Protein AF-A0A1I7T7P2-F1 (afdb_monomer_lite)

Sequence (137 aa):
MKRSGQKFKTADLFLLNSNSEFCVKTEEMDRFISNPDLNFFSVKTKYCQPQLTDKMCKVPKEGCTGIFGNVEIGPDTDLKAFKSVERIYGRLIINNTEIQDFEFFENLKYVAYLNGGGPVVIENNPNLLNITFPKLE

InterPro domains:
  IPR000494 Receptor L-domain [PF01030] (63-137)
  IPR036941 Receptor L-domain superfamily [G3DSA:3.80.20.20] (43-137)
  IPR053079 SPS2 domain-containing protein [PTHR21662] (12-137)

Structure (mmCIF, N/CA/C/O backbone):
data_AF-A0A1I7T7P2-F1
#
_entry.id   AF-A0A1I7T7P2-F1
#
loop_
_atom_site.group_PDB
_atom_site.id
_atom_site.type_symbol
_atom_site.label_atom_id
_atom_site.label_alt_id
_atom_site.label_comp_id
_atom_site.label_asym_id
_atom_site.label_entity_id
_atom_site.label_seq_id
_atom_site.pdbx_PDB_ins_code
_atom_site.Cartn_x
_atom_site.Cartn_y
_atom_site.Cartn_z
_atom_site.occupancy
_atom_site.B_iso_or_equiv
_atom_site.auth_seq_id
_atom_site.auth_comp_id
_atom_site.auth_asym_id
_atom_site.auth_atom_id
_atom_site.pdbx_PDB_model_num
ATOM 1 N N . MET A 1 1 ? 46.674 -0.501 8.101 1.00 37.88 1 MET A N 1
ATOM 2 C CA . MET A 1 1 ? 46.645 -0.669 6.630 1.00 37.88 1 MET A CA 1
ATOM 3 C C . MET A 1 1 ? 45.183 -0.807 6.202 1.00 37.88 1 MET A C 1
ATOM 5 O O . MET A 1 1 ? 44.460 -1.551 6.842 1.00 37.88 1 MET A O 1
ATOM 9 N N . LYS A 1 2 ? 44.758 0.015 5.232 1.00 41.84 2 LYS A N 1
ATOM 10 C CA . LYS A 1 2 ? 43.399 0.309 4.713 1.00 41.84 2 LYS A CA 1
ATOM 11 C C . LYS A 1 2 ? 42.279 -0.742 4.884 1.00 41.84 2 LYS A C 1
ATOM 13 O O . LYS A 1 2 ? 42.433 -1.859 4.408 1.00 41.84 2 LYS A O 1
ATOM 18 N N . ARG A 1 3 ? 41.089 -0.267 5.284 1.00 41.28 3 ARG A N 1
ATOM 19 C CA . ARG A 1 3 ? 39.897 -0.093 4.409 1.00 41.28 3 ARG A CA 1
ATOM 20 C C . ARG A 1 3 ? 39.147 1.168 4.879 1.00 41.28 3 ARG A C 1
ATOM 22 O O . ARG A 1 3 ? 38.432 1.132 5.863 1.00 41.28 3 ARG A O 1
ATOM 29 N N . SER A 1 4 ? 39.564 2.363 4.452 1.00 45.38 4 SER A N 1
ATOM 30 C CA . SER A 1 4 ? 38.906 3.123 3.373 1.00 45.38 4 SER A CA 1
ATOM 31 C C . SER A 1 4 ? 37.383 3.028 3.453 1.00 45.38 4 SER A C 1
ATOM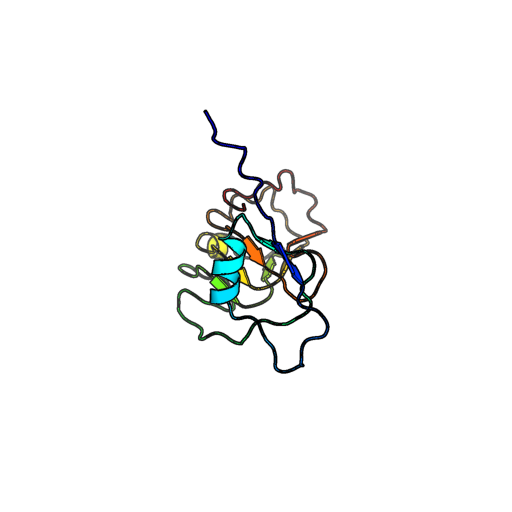 33 O O . SER A 1 4 ? 36.820 2.036 2.998 1.00 45.38 4 SER A O 1
ATOM 35 N N . GLY A 1 5 ? 36.750 4.067 4.006 1.00 47.41 5 GLY A N 1
ATOM 36 C CA . GLY A 1 5 ? 35.302 4.230 4.025 1.00 47.41 5 GLY A CA 1
ATOM 37 C C . GLY A 1 5 ? 34.718 4.039 2.631 1.00 47.41 5 GLY A C 1
ATOM 38 O O . GLY A 1 5 ? 35.083 4.734 1.680 1.00 47.41 5 GLY A O 1
ATOM 39 N N . GLN A 1 6 ? 33.838 3.055 2.511 1.00 44.81 6 GLN A N 1
ATOM 40 C CA . GLN A 1 6 ? 33.018 2.873 1.332 1.00 44.81 6 GLN A CA 1
ATOM 41 C C . GLN A 1 6 ? 31.976 3.993 1.366 1.00 44.81 6 GLN A C 1
ATOM 43 O O . GLN A 1 6 ? 31.012 3.935 2.120 1.00 44.81 6 GLN A O 1
ATOM 48 N N . LYS A 1 7 ? 32.219 5.071 0.613 1.00 51.50 7 LYS A N 1
ATOM 49 C CA . LYS A 1 7 ? 31.154 6.014 0.263 1.00 51.50 7 LYS A CA 1
ATOM 50 C C . LYS A 1 7 ? 30.108 5.204 -0.499 1.00 51.50 7 LYS A C 1
ATOM 52 O O . LYS A 1 7 ? 30.402 4.761 -1.610 1.00 51.50 7 LYS A O 1
ATOM 57 N N . PHE A 1 8 ? 28.943 4.979 0.103 1.00 56.94 8 PHE A N 1
ATOM 58 C CA . PHE A 1 8 ? 27.775 4.490 -0.620 1.00 56.94 8 PHE A CA 1
ATOM 59 C C . PHE A 1 8 ? 27.550 5.442 -1.796 1.00 56.94 8 PHE A C 1
ATOM 61 O O . PHE A 1 8 ? 27.459 6.659 -1.614 1.00 56.94 8 PHE A O 1
ATOM 68 N N . LYS A 1 9 ? 27.611 4.911 -3.018 1.00 62.59 9 LYS A N 1
ATOM 69 C CA . LYS A 1 9 ? 27.252 5.675 -4.208 1.00 62.59 9 LYS A CA 1
ATOM 70 C C . LYS A 1 9 ? 25.744 5.562 -4.330 1.00 62.59 9 LYS A C 1
ATOM 72 O O . LYS A 1 9 ? 25.264 4.677 -5.025 1.00 62.59 9 LYS A O 1
ATOM 77 N N . THR A 1 10 ? 25.025 6.431 -3.634 1.00 75.00 10 THR A N 1
ATOM 78 C CA . THR A 1 10 ? 23.602 6.622 -3.887 1.00 75.00 10 THR A CA 1
ATOM 79 C C . THR A 1 10 ? 23.430 7.069 -5.336 1.00 75.00 10 THR A C 1
ATOM 81 O O . THR A 1 10 ? 24.135 7.969 -5.805 1.00 75.00 10 THR A O 1
ATOM 84 N N . ALA A 1 11 ? 22.556 6.391 -6.067 1.00 80.25 11 ALA A N 1
ATOM 85 C CA . ALA A 1 11 ? 22.186 6.735 -7.426 1.00 80.25 11 ALA A CA 1
ATOM 86 C C . ALA A 1 11 ? 20.727 7.190 -7.438 1.00 80.25 11 ALA A C 1
ATOM 88 O O . ALA A 1 11 ? 19.833 6.503 -6.948 1.00 80.25 11 ALA A O 1
ATOM 89 N N . ASP A 1 12 ? 20.495 8.363 -8.011 1.00 83.00 12 ASP A N 1
ATOM 90 C CA . ASP A 1 12 ? 19.157 8.920 -8.137 1.00 83.00 12 ASP A CA 1
ATOM 91 C C . ASP A 1 12 ? 18.531 8.430 -9.449 1.00 83.00 12 ASP A C 1
ATOM 93 O O . ASP A 1 12 ? 19.123 8.574 -10.526 1.00 83.00 12 ASP A O 1
ATOM 97 N N . LEU A 1 13 ? 17.328 7.855 -9.375 1.00 80.00 13 LEU A N 1
ATOM 98 C CA . LEU A 1 13 ? 16.567 7.488 -10.566 1.00 80.00 13 LEU A CA 1
ATOM 99 C C . LEU A 1 13 ? 15.646 8.639 -10.985 1.00 80.00 13 LEU A C 1
ATOM 101 O O . LEU A 1 13 ? 14.752 9.052 -10.243 1.00 80.00 13 LEU A O 1
ATOM 105 N N . PHE A 1 1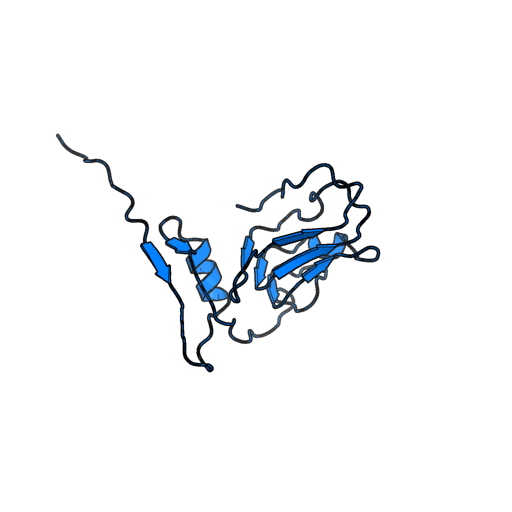4 ? 15.823 9.094 -12.225 1.00 80.88 14 PHE A N 1
ATOM 106 C CA . PHE A 1 14 ? 14.952 10.070 -12.871 1.00 80.88 14 PHE A CA 1
ATOM 107 C C . PHE A 1 14 ? 14.242 9.425 -14.061 1.00 80.88 14 PHE A C 1
ATOM 109 O O . PHE A 1 14 ? 14.884 8.973 -15.008 1.00 80.88 14 PHE A O 1
ATOM 116 N N . LEU A 1 15 ? 12.909 9.413 -14.029 1.00 79.56 15 LEU A N 1
ATOM 117 C CA . LEU A 1 15 ? 12.067 8.954 -15.136 1.00 79.56 15 LEU A CA 1
ATOM 118 C C . LEU A 1 15 ? 11.107 10.082 -15.506 1.00 79.56 15 LEU A C 1
ATOM 120 O O . LEU A 1 15 ? 10.010 10.205 -14.957 1.00 79.56 15 LEU A O 1
ATOM 124 N N . LEU A 1 16 ? 11.565 10.939 -16.415 1.00 80.75 16 LEU A N 1
ATOM 125 C CA . LEU A 1 16 ? 10.873 12.145 -16.859 1.00 80.75 16 LEU A CA 1
ATOM 126 C C . LEU A 1 16 ? 10.704 12.107 -18.378 1.00 80.75 16 LEU A C 1
ATOM 128 O O . LEU A 1 16 ? 11.580 11.608 -19.081 1.00 80.75 16 LEU A O 1
ATOM 132 N N . ASN A 1 17 ? 9.602 12.670 -18.884 1.00 69.38 17 ASN A N 1
ATOM 133 C CA . ASN A 1 17 ? 9.332 12.816 -20.323 1.00 69.38 17 ASN A CA 1
ATOM 134 C C . ASN A 1 17 ? 9.476 11.506 -21.119 1.00 69.38 17 ASN A C 1
ATOM 136 O O . ASN A 1 17 ? 9.975 11.493 -22.244 1.00 69.38 17 ASN A O 1
ATOM 140 N N . SER A 1 18 ? 9.061 10.392 -20.519 1.00 74.69 18 SER A N 1
ATOM 141 C CA . SER A 1 18 ? 9.073 9.090 -21.177 1.00 74.69 18 SER A CA 1
ATOM 142 C C . SER A 1 18 ? 7.989 9.004 -22.257 1.00 74.69 18 SER A C 1
ATOM 144 O O . SER A 1 18 ? 6.982 9.713 -22.211 1.00 74.69 18 SER A O 1
ATOM 146 N N . ASN A 1 19 ? 8.195 8.114 -23.230 1.00 85.69 19 ASN A N 1
ATOM 147 C CA . ASN A 1 19 ? 7.195 7.795 -24.248 1.00 85.69 19 ASN A CA 1
ATOM 148 C C . ASN A 1 19 ? 5.859 7.386 -23.585 1.00 85.69 19 ASN A C 1
ATOM 150 O O . ASN A 1 19 ? 5.863 6.758 -22.528 1.00 85.69 19 ASN A O 1
ATOM 154 N N . SER A 1 20 ? 4.722 7.711 -24.204 1.00 84.25 20 SER A N 1
ATOM 155 C CA . SER A 1 20 ? 3.389 7.371 -23.687 1.00 84.25 20 SER A CA 1
ATOM 156 C C . SER A 1 20 ? 3.145 5.864 -23.525 1.00 84.25 20 SER A C 1
ATOM 158 O O . SER A 1 20 ? 2.285 5.478 -22.733 1.00 84.25 20 SER A O 1
ATOM 160 N N . GLU A 1 21 ? 3.881 5.014 -24.240 1.00 87.81 21 GLU A N 1
ATOM 161 C CA . GLU A 1 21 ? 3.871 3.553 -24.113 1.00 87.81 21 GLU A CA 1
ATOM 162 C C . GLU A 1 21 ? 4.797 3.043 -23.006 1.00 87.81 21 GLU A C 1
ATOM 164 O O . GLU A 1 21 ? 4.558 1.960 -22.473 1.00 87.81 21 GLU A O 1
ATOM 169 N N . PHE A 1 22 ? 5.817 3.819 -22.622 1.00 90.00 22 PHE A N 1
ATOM 170 C CA . PHE A 1 22 ? 6.720 3.432 -21.546 1.00 90.00 22 PHE A CA 1
ATOM 171 C C . PHE A 1 22 ? 5.951 3.317 -20.230 1.00 90.00 22 PHE A C 1
ATOM 173 O O . PHE A 1 22 ? 5.102 4.143 -19.883 1.00 90.00 22 PHE A O 1
ATOM 180 N N . CYS A 1 23 ? 6.264 2.263 -19.492 1.00 92.81 23 CYS A N 1
ATOM 181 C CA . CYS A 1 23 ? 5.693 1.989 -18.196 1.00 92.81 23 CYS A CA 1
ATOM 182 C C . CYS A 1 23 ? 6.689 1.187 -17.360 1.00 92.81 23 CYS A C 1
ATOM 184 O O . CYS A 1 23 ? 7.536 0.482 -17.905 1.00 92.81 23 CYS A O 1
ATOM 186 N N . VAL A 1 24 ? 6.586 1.308 -16.040 1.00 92.88 24 VAL A N 1
ATOM 187 C CA . VAL A 1 24 ? 7.408 0.550 -15.088 1.00 92.88 24 VAL A CA 1
ATOM 188 C C . VAL A 1 24 ? 6.621 -0.673 -14.634 1.00 92.88 24 VAL A C 1
ATOM 190 O O . VAL A 1 24 ? 5.436 -0.566 -14.317 1.00 92.88 24 VAL A O 1
ATOM 193 N N . LYS A 1 25 ? 7.237 -1.851 -14.599 1.00 95.69 25 LYS A N 1
ATOM 194 C CA . LYS A 1 25 ? 6.585 -3.046 -14.053 1.00 95.69 25 LYS A CA 1
ATOM 195 C C . LYS A 1 25 ? 6.613 -3.027 -12.528 1.00 95.69 25 LYS A C 1
ATOM 197 O O . LYS A 1 25 ? 7.527 -2.477 -11.916 1.00 95.69 25 LYS A O 1
ATOM 202 N N . THR A 1 26 ? 5.635 -3.669 -11.901 1.00 95.38 26 THR A N 1
ATOM 203 C CA . THR A 1 26 ? 5.585 -3.790 -10.438 1.00 95.38 26 THR A CA 1
ATOM 204 C C . THR A 1 26 ? 6.824 -4.505 -9.897 1.00 95.38 26 THR A C 1
ATOM 206 O O . THR A 1 26 ? 7.408 -4.059 -8.922 1.00 95.38 26 THR A O 1
ATOM 209 N N . GLU A 1 27 ? 7.327 -5.523 -10.597 1.00 95.12 27 GLU A N 1
ATOM 210 C CA . GLU A 1 27 ? 8.532 -6.260 -10.199 1.00 95.12 27 GLU A CA 1
ATOM 211 C C . GLU A 1 27 ? 9.815 -5.423 -10.311 1.00 95.12 27 GLU A C 1
ATOM 213 O O . GLU A 1 27 ? 10.778 -5.657 -9.582 1.00 95.12 27 GLU A O 1
ATOM 218 N N . GLU A 1 28 ? 9.861 -4.466 -11.240 1.00 93.56 28 GLU A N 1
ATOM 219 C CA . GLU A 1 28 ? 10.979 -3.523 -11.345 1.00 93.56 28 GLU A CA 1
ATOM 220 C C . GLU A 1 28 ? 10.951 -2.557 -10.162 1.00 93.56 28 GLU A C 1
ATOM 222 O O . GLU A 1 28 ? 11.980 -2.348 -9.524 1.00 93.56 28 GLU A O 1
ATOM 227 N N . MET A 1 29 ? 9.764 -2.054 -9.813 1.00 91.94 29 MET A N 1
ATOM 228 C CA . MET A 1 29 ? 9.573 -1.212 -8.635 1.00 91.94 29 MET A CA 1
ATOM 229 C C . MET A 1 29 ? 9.986 -1.917 -7.340 1.00 91.94 29 MET A C 1
ATOM 231 O O . MET A 1 29 ? 10.688 -1.325 -6.527 1.00 91.94 29 MET A O 1
ATOM 235 N N . ASP A 1 30 ? 9.636 -3.192 -7.174 1.00 92.44 30 ASP A N 1
ATOM 236 C CA . ASP A 1 30 ? 10.040 -3.976 -6.003 1.00 92.44 30 ASP A CA 1
ATOM 237 C C . ASP A 1 30 ? 11.567 -4.021 -5.856 1.00 92.44 30 ASP A C 1
ATOM 239 O O . ASP A 1 30 ? 12.100 -3.839 -4.761 1.00 92.44 30 ASP A O 1
ATOM 243 N N . ARG A 1 31 ? 12.290 -4.220 -6.966 1.00 91.56 31 ARG A N 1
ATOM 244 C CA . ARG A 1 31 ? 13.764 -4.230 -6.982 1.00 91.56 31 ARG A CA 1
ATOM 245 C C . ARG A 1 31 ? 14.350 -2.864 -6.678 1.00 91.56 31 ARG A C 1
ATOM 247 O O . ARG A 1 31 ? 15.406 -2.784 -6.060 1.00 91.56 31 ARG A O 1
ATOM 254 N N . PHE A 1 32 ? 13.696 -1.816 -7.155 1.00 88.31 32 PHE A N 1
ATOM 255 C CA . PHE A 1 32 ? 14.126 -0.451 -6.934 1.00 88.31 32 PHE A CA 1
ATOM 256 C C . PHE A 1 32 ? 13.987 -0.039 -5.469 1.00 88.31 32 PHE A C 1
ATOM 258 O O . PHE A 1 32 ? 14.957 0.443 -4.898 1.00 88.31 32 PHE A O 1
ATOM 265 N N . ILE A 1 33 ? 12.830 -0.295 -4.855 1.00 87.31 33 ILE A N 1
ATOM 266 C CA . ILE A 1 33 ? 12.566 0.009 -3.440 1.00 87.31 33 ILE A CA 1
ATOM 267 C C . ILE A 1 33 ? 13.453 -0.833 -2.524 1.00 87.31 33 ILE A C 1
ATOM 269 O O . ILE A 1 33 ? 13.976 -0.333 -1.537 1.00 87.31 33 ILE A O 1
ATOM 273 N N . SER A 1 34 ? 13.687 -2.098 -2.879 1.00 88.56 34 SER A N 1
ATOM 274 C CA . SER A 1 34 ? 14.547 -2.990 -2.090 1.00 88.56 34 SER A CA 1
ATOM 275 C C . SER A 1 34 ? 16.044 -2.662 -2.206 1.00 88.56 34 SER A C 1
ATOM 277 O O . SER A 1 34 ? 16.862 -3.349 -1.594 1.00 88.56 34 SER A O 1
ATOM 279 N N . ASN A 1 35 ? 16.433 -1.677 -3.026 1.00 87.94 35 ASN A N 1
ATOM 280 C CA . ASN A 1 35 ? 17.826 -1.290 -3.199 1.00 87.94 35 ASN A CA 1
ATOM 281 C C . ASN A 1 35 ? 18.141 -0.030 -2.371 1.00 87.94 35 ASN A C 1
ATOM 283 O O . ASN A 1 35 ? 17.776 1.068 -2.789 1.00 87.94 35 ASN A O 1
ATOM 287 N N . PRO A 1 36 ? 18.885 -0.154 -1.257 1.00 83.88 36 PRO A N 1
ATOM 288 C CA . PRO A 1 36 ? 19.196 0.980 -0.384 1.00 83.88 36 PRO A CA 1
ATOM 289 C C . PRO A 1 36 ? 20.122 2.018 -1.037 1.00 83.88 36 PRO A C 1
ATOM 291 O O . PRO A 1 36 ? 20.250 3.130 -0.533 1.00 83.88 36 PRO A O 1
ATOM 294 N N . ASP A 1 37 ? 20.773 1.671 -2.151 1.00 87.00 37 ASP A N 1
ATOM 295 C CA . ASP A 1 37 ? 21.625 2.588 -2.907 1.00 87.00 37 ASP A CA 1
ATOM 296 C C . ASP A 1 37 ? 20.836 3.407 -3.946 1.00 87.00 37 ASP A C 1
ATOM 298 O O . ASP A 1 37 ? 21.430 4.238 -4.636 1.00 87.00 37 ASP A O 1
ATOM 302 N N . LEU A 1 38 ? 19.523 3.189 -4.102 1.00 83.50 38 LEU A N 1
ATOM 303 C CA . LEU A 1 38 ? 18.685 3.926 -5.050 1.00 83.50 38 LEU A CA 1
ATOM 304 C C . LEU A 1 38 ? 17.749 4.907 -4.347 1.00 83.50 38 LEU A C 1
ATOM 306 O O . LEU A 1 38 ? 16.910 4.520 -3.542 1.00 83.50 38 LEU A O 1
ATOM 310 N N . ASN A 1 39 ? 17.819 6.176 -4.751 1.00 77.19 39 ASN A N 1
ATOM 311 C CA . ASN A 1 39 ? 16.856 7.192 -4.337 1.00 77.19 39 ASN A CA 1
ATOM 312 C C . ASN A 1 39 ? 15.834 7.460 -5.447 1.00 77.19 39 ASN A C 1
ATOM 314 O O . ASN A 1 39 ? 16.186 7.743 -6.598 1.00 77.19 39 ASN A O 1
ATOM 318 N N . PHE A 1 40 ? 14.553 7.452 -5.082 1.00 71.94 40 PHE A N 1
ATOM 319 C CA . PHE A 1 40 ? 13.449 7.817 -5.971 1.00 71.94 40 PHE A CA 1
ATOM 320 C C . PHE A 1 40 ? 13.098 9.295 -5.815 1.00 71.94 40 PHE A C 1
ATOM 322 O O . PHE A 1 40 ? 12.319 9.665 -4.942 1.00 71.94 40 PHE A O 1
ATOM 329 N N . PHE A 1 41 ? 13.672 10.153 -6.662 1.00 64.06 41 PHE A N 1
ATOM 330 C CA . PHE A 1 41 ? 13.485 11.602 -6.533 1.00 64.06 41 PHE A CA 1
ATOM 331 C C . PHE A 1 41 ? 12.358 12.152 -7.415 1.00 64.06 41 PHE A C 1
ATOM 333 O O . PHE A 1 41 ? 11.556 12.975 -6.975 1.00 64.06 41 PHE A O 1
ATOM 340 N N . SER A 1 42 ? 12.280 11.725 -8.680 1.00 67.81 42 SER A N 1
ATOM 341 C CA . SER A 1 42 ? 11.252 12.229 -9.593 1.00 67.81 42 SER A CA 1
ATOM 342 C C . SER A 1 42 ? 10.934 11.236 -10.703 1.00 67.81 42 SER A C 1
ATOM 344 O O . SER A 1 42 ? 11.679 11.074 -11.675 1.00 67.81 42 SER A O 1
ATOM 346 N N . VAL A 1 43 ? 9.791 10.574 -10.551 1.00 74.69 43 VAL A N 1
ATOM 347 C CA . VAL A 1 43 ? 9.225 9.679 -11.554 1.00 74.69 43 VAL A CA 1
ATOM 348 C C . VAL A 1 43 ? 7.850 10.212 -11.935 1.00 74.69 43 VAL A C 1
ATOM 350 O O . VAL A 1 43 ? 6.982 10.374 -11.077 1.00 74.69 43 VAL A O 1
ATOM 353 N N . LYS A 1 44 ? 7.672 10.521 -13.224 1.00 83.38 44 LYS A N 1
ATOM 354 C CA . LYS A 1 44 ? 6.387 10.905 -13.817 1.00 83.38 44 LYS A CA 1
ATOM 355 C C . LYS A 1 44 ? 6.093 9.995 -15.005 1.00 83.38 44 LYS A C 1
ATOM 357 O O . LYS A 1 44 ? 6.359 10.331 -16.156 1.00 83.38 44 LYS A O 1
ATOM 362 N N . THR A 1 45 ? 5.578 8.817 -14.692 1.00 88.00 45 THR A N 1
ATOM 363 C CA . THR A 1 45 ? 5.208 7.763 -15.636 1.00 88.00 45 THR A CA 1
ATOM 364 C C . THR A 1 45 ? 4.032 6.945 -15.081 1.00 88.00 45 THR A C 1
ATOM 366 O O . THR A 1 45 ? 3.379 7.336 -14.113 1.00 88.00 45 THR A O 1
ATOM 369 N N . LYS A 1 46 ? 3.731 5.808 -15.705 1.00 90.12 46 LYS A N 1
ATOM 370 C CA . LYS A 1 46 ? 2.686 4.865 -15.300 1.00 90.12 46 LYS A CA 1
ATOM 371 C C . LYS A 1 46 ? 3.270 3.485 -15.025 1.00 90.12 46 LYS A C 1
ATOM 373 O O . LYS A 1 46 ? 4.341 3.139 -15.526 1.00 90.12 46 LYS A O 1
ATOM 378 N N . TYR A 1 47 ? 2.530 2.674 -14.281 1.00 93.75 47 TYR A N 1
ATOM 379 C CA . TYR A 1 47 ? 2.821 1.250 -14.221 1.00 93.75 47 TYR A CA 1
ATOM 380 C C . TYR A 1 47 ? 2.333 0.529 -15.475 1.00 93.75 47 TYR A C 1
ATOM 382 O O . TYR A 1 47 ? 1.335 0.919 -16.089 1.00 93.75 47 TYR A O 1
ATOM 390 N N . CYS A 1 48 ? 3.029 -0.540 -15.848 1.00 95.31 48 CYS A N 1
ATOM 391 C CA . CYS A 1 48 ? 2.514 -1.493 -16.817 1.00 95.31 48 CYS A CA 1
ATOM 392 C C . CYS A 1 48 ? 1.348 -2.256 -16.190 1.00 95.31 48 CYS A C 1
ATOM 394 O O . CYS A 1 48 ? 1.378 -2.536 -14.995 1.00 95.31 48 CYS A O 1
ATOM 396 N N . GLN A 1 49 ? 0.339 -2.617 -16.985 1.00 95.06 49 GLN A N 1
ATOM 397 C CA . 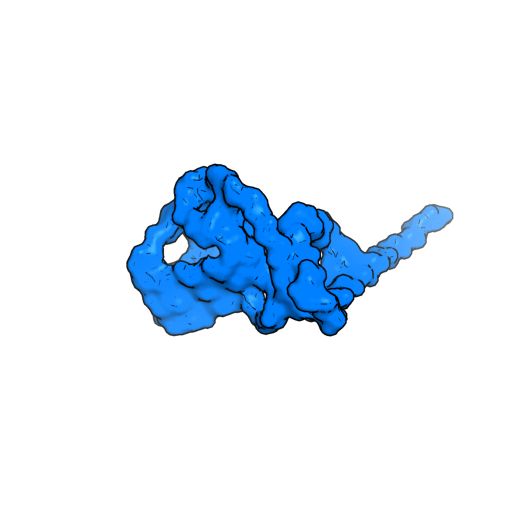GLN A 1 49 ? -0.772 -3.435 -16.504 1.00 95.06 49 GLN A CA 1
ATOM 398 C C . GLN A 1 49 ? -0.244 -4.828 -16.105 1.00 95.06 49 GLN A C 1
ATOM 400 O O . GLN A 1 49 ? 0.234 -5.551 -16.985 1.00 95.06 49 GLN A O 1
ATOM 405 N N . PRO A 1 50 ? -0.317 -5.228 -14.823 1.00 94.75 50 PRO A N 1
ATOM 406 C CA . PRO A 1 50 ? 0.129 -6.545 -14.404 1.00 94.75 50 PRO A CA 1
ATOM 407 C C . PRO A 1 50 ? -0.953 -7.587 -14.694 1.00 94.75 50 PRO A C 1
ATOM 409 O O . PRO A 1 50 ? -2.127 -7.267 -14.922 1.00 94.75 50 PRO A O 1
ATOM 412 N N . GLN A 1 51 ? -0.565 -8.857 -14.616 1.00 93.94 51 GLN A N 1
ATOM 413 C CA . GLN A 1 51 ? -1.532 -9.941 -14.493 1.00 93.94 51 GLN A CA 1
ATOM 414 C C . GLN A 1 51 ? -2.087 -9.942 -13.067 1.00 93.94 51 GLN A C 1
ATOM 416 O O . GLN A 1 51 ? -1.334 -10.017 -12.096 1.00 93.94 51 GLN A O 1
ATOM 421 N N . LEU A 1 52 ? -3.409 -9.834 -12.939 1.00 94.81 52 LEU A N 1
ATOM 422 C CA . LEU A 1 52 ? -4.063 -9.911 -11.637 1.00 94.81 52 LEU A CA 1
ATOM 423 C C . LEU A 1 52 ? -4.098 -11.361 -11.159 1.00 94.81 52 LEU A C 1
ATOM 425 O O . LEU A 1 52 ? -4.333 -12.283 -11.938 1.00 94.81 52 LEU A O 1
ATOM 429 N N . THR A 1 53 ? -3.877 -11.543 -9.865 1.00 93.81 53 THR A N 1
ATOM 430 C CA . THR A 1 53 ? -3.887 -12.842 -9.183 1.00 93.81 53 THR A CA 1
ATOM 431 C C . THR A 1 53 ? -4.562 -12.679 -7.825 1.00 93.81 53 THR A C 1
ATOM 433 O O . THR A 1 53 ? -4.898 -11.566 -7.426 1.00 93.81 53 THR A O 1
ATOM 436 N N . ASP A 1 54 ? -4.705 -13.754 -7.053 1.00 92.75 54 ASP A N 1
ATOM 437 C CA . ASP A 1 54 ? -5.193 -13.624 -5.673 1.00 92.75 54 ASP A CA 1
ATOM 438 C C . ASP A 1 54 ? -4.271 -12.800 -4.771 1.00 92.75 54 ASP A C 1
ATOM 440 O O . ASP A 1 54 ? -4.732 -12.246 -3.777 1.00 92.75 54 ASP A O 1
ATOM 444 N N . LYS A 1 55 ? -2.992 -12.670 -5.144 1.00 96.25 55 LYS A N 1
ATOM 445 C CA . LYS A 1 55 ? -2.013 -11.842 -4.432 1.00 96.25 55 LYS A CA 1
ATOM 446 C C . LYS A 1 55 ? -1.872 -10.434 -5.013 1.00 96.25 55 LYS A C 1
ATOM 448 O O . LYS A 1 55 ? -1.410 -9.563 -4.289 1.00 96.25 55 LYS A O 1
ATOM 453 N N . MET A 1 56 ? -2.246 -10.215 -6.277 1.00 97.31 56 MET A N 1
ATOM 454 C CA . MET A 1 56 ? -2.164 -8.929 -6.983 1.00 97.31 56 MET A CA 1
ATOM 455 C C . MET A 1 56 ? -3.565 -8.487 -7.417 1.00 97.31 56 MET A C 1
ATOM 457 O O . MET A 1 56 ? -4.081 -8.965 -8.429 1.00 97.31 56 MET A O 1
ATOM 461 N N . CYS A 1 57 ? -4.176 -7.576 -6.665 1.00 97.25 57 CYS A N 1
ATOM 462 C CA . CYS A 1 57 ? -5.592 -7.226 -6.795 1.00 97.25 57 CYS A CA 1
ATOM 463 C C . CYS A 1 57 ? -5.785 -5.757 -7.173 1.00 97.25 57 CYS A C 1
ATOM 465 O O . CYS A 1 57 ? -4.900 -4.932 -6.992 1.00 97.25 57 CYS A O 1
ATOM 467 N N . LYS A 1 58 ? -6.978 -5.407 -7.662 1.00 96.12 58 LYS A N 1
ATOM 468 C CA . LYS A 1 58 ? -7.390 -3.997 -7.804 1.00 96.12 58 LYS A CA 1
ATOM 469 C C . LYS A 1 58 ? -8.052 -3.434 -6.549 1.00 96.12 58 LYS A C 1
ATOM 471 O O . LYS A 1 58 ? -8.056 -2.228 -6.355 1.00 96.12 58 LYS A O 1
ATOM 476 N N . VAL A 1 59 ? -8.638 -4.309 -5.736 1.00 94.25 59 VAL A N 1
ATOM 477 C CA . VAL A 1 59 ? -9.389 -3.963 -4.528 1.00 94.25 59 VAL A CA 1
ATOM 478 C C . VAL A 1 59 ? -8.828 -4.800 -3.375 1.00 94.25 59 VAL A C 1
ATOM 480 O O . VAL A 1 59 ? -8.553 -5.987 -3.599 1.00 94.25 59 VAL A O 1
ATOM 483 N N . PRO A 1 60 ? -8.631 -4.216 -2.180 1.00 93.75 60 PRO A N 1
ATOM 484 C CA . PRO A 1 60 ? -8.218 -4.956 -0.993 1.00 93.75 60 PRO A CA 1
ATOM 485 C C . PRO A 1 60 ? -9.196 -6.094 -0.686 1.00 93.75 60 PRO A C 1
ATOM 487 O O . PRO A 1 60 ? -10.413 -5.917 -0.723 1.00 93.75 60 PRO A O 1
ATOM 490 N N . LYS A 1 61 ? -8.653 -7.269 -0.385 1.00 93.81 61 LYS A N 1
ATOM 491 C CA . LYS A 1 61 ? -9.384 -8.447 0.087 1.00 93.81 61 LYS A CA 1
ATOM 492 C C . LYS A 1 61 ? -8.428 -9.320 0.889 1.00 93.81 61 LYS A C 1
ATOM 494 O O . LYS A 1 61 ? -7.211 -9.218 0.717 1.00 93.81 61 LYS A O 1
ATOM 499 N N . GLU A 1 62 ? -8.968 -10.212 1.708 1.00 90.62 62 GLU A N 1
ATOM 500 C CA . GLU A 1 62 ? -8.157 -11.179 2.447 1.00 90.62 62 GLU A CA 1
ATOM 501 C C . GLU A 1 62 ? -7.235 -11.977 1.504 1.00 90.62 62 GLU A C 1
ATOM 503 O O . GLU A 1 62 ? -7.646 -12.435 0.435 1.00 90.62 62 GLU A O 1
ATOM 508 N N . GLY A 1 63 ? -5.959 -12.095 1.881 1.00 91.75 63 GLY A N 1
ATOM 509 C CA . GLY A 1 63 ? -4.926 -12.784 1.100 1.00 91.75 63 GLY A CA 1
ATOM 510 C C . GLY A 1 63 ? -4.286 -11.940 -0.009 1.00 91.75 63 GLY A C 1
ATOM 511 O O . GLY A 1 63 ? -3.253 -12.339 -0.553 1.00 91.75 63 GLY A O 1
ATOM 512 N N . CYS A 1 64 ? -4.834 -10.759 -0.308 1.00 96.56 64 CYS A N 1
ATOM 513 C CA . CYS A 1 64 ? -4.221 -9.827 -1.241 1.00 96.56 64 CYS A CA 1
ATOM 514 C C . CYS A 1 64 ? -2.983 -9.179 -0.615 1.00 96.56 64 CYS A C 1
ATOM 516 O O . CYS A 1 64 ? -3.091 -8.570 0.450 1.00 96.56 64 CYS A O 1
ATOM 518 N N . THR A 1 65 ? -1.823 -9.280 -1.271 1.00 97.75 65 THR A N 1
ATOM 519 C CA . THR A 1 65 ? -0.559 -8.713 -0.760 1.00 97.75 65 THR A CA 1
ATOM 520 C C . THR A 1 65 ? -0.041 -7.542 -1.590 1.00 97.75 65 THR A C 1
ATOM 522 O O . THR A 1 65 ? 0.788 -6.773 -1.110 1.00 97.75 65 THR A O 1
ATOM 525 N N . GLY A 1 66 ? -0.524 -7.366 -2.818 1.00 98.00 66 GLY A N 1
ATOM 526 C CA . GLY A 1 66 ? -0.229 -6.231 -3.682 1.00 98.00 66 GLY A CA 1
ATOM 527 C C . GLY A 1 66 ? -1.506 -5.650 -4.273 1.00 98.00 66 GLY A C 1
ATOM 528 O O . GLY A 1 66 ? -2.331 -6.384 -4.817 1.00 98.00 66 GLY A O 1
ATOM 529 N N . ILE A 1 67 ? -1.660 -4.331 -4.193 1.00 98.38 67 ILE A N 1
ATOM 530 C CA . ILE A 1 67 ? -2.753 -3.604 -4.837 1.00 98.38 67 ILE A CA 1
ATOM 531 C C . ILE A 1 67 ? -2.209 -2.850 -6.045 1.00 98.38 67 ILE A C 1
ATOM 533 O O . ILE A 1 67 ? -1.288 -2.044 -5.925 1.00 98.38 67 ILE A O 1
ATOM 537 N N . PHE A 1 68 ? -2.802 -3.095 -7.208 1.00 98.00 68 PHE A N 1
ATOM 538 C CA . PHE A 1 68 ? -2.549 -2.351 -8.430 1.00 98.00 68 PHE A CA 1
ATOM 539 C C . PHE A 1 68 ? -3.618 -1.274 -8.631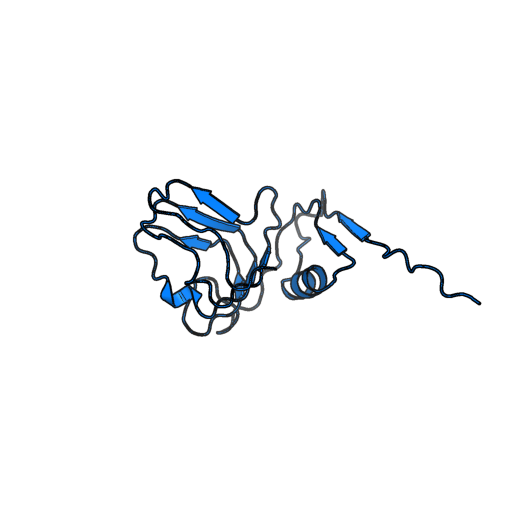 1.00 98.00 68 PHE A C 1
ATOM 541 O O . PHE A 1 68 ? -4.765 -1.582 -8.968 1.00 98.00 68 PHE A O 1
ATOM 548 N N . GLY A 1 69 ? -3.217 -0.014 -8.473 1.00 96.94 69 GLY A N 1
ATOM 549 C CA . GLY A 1 69 ? -4.102 1.143 -8.556 1.00 96.94 69 GLY A CA 1
ATOM 550 C C . GLY A 1 69 ? -4.119 1.968 -7.274 1.00 96.94 69 GLY A C 1
ATOM 551 O O . GLY A 1 69 ? -3.459 1.645 -6.287 1.00 96.94 69 GLY A O 1
ATOM 552 N N . ASN A 1 70 ? -4.867 3.069 -7.321 1.00 96.88 70 ASN A N 1
ATOM 553 C CA . ASN A 1 70 ? -5.057 3.928 -6.160 1.00 96.88 70 ASN A CA 1
ATOM 554 C C . ASN A 1 70 ? -6.010 3.269 -5.160 1.00 96.88 70 ASN A C 1
ATOM 556 O O . ASN A 1 70 ? -6.952 2.579 -5.548 1.00 96.88 70 ASN A O 1
ATOM 560 N N . VAL A 1 71 ? -5.765 3.533 -3.884 1.00 97.81 71 VAL A N 1
ATOM 561 C CA . VAL A 1 71 ? -6.562 3.082 -2.749 1.00 97.81 71 VAL A CA 1
ATOM 562 C C . VAL A 1 71 ? -7.159 4.302 -2.073 1.00 97.81 71 VAL A C 1
ATOM 564 O O . VAL A 1 71 ? -6.438 5.253 -1.774 1.00 97.81 71 VAL A O 1
ATOM 567 N N . GLU A 1 72 ? -8.453 4.242 -1.793 1.00 97.69 72 GLU A N 1
ATOM 568 C CA . GLU A 1 72 ? -9.169 5.243 -1.011 1.00 97.69 72 GLU A CA 1
ATOM 569 C C . GLU A 1 72 ? -9.781 4.567 0.218 1.00 97.69 72 GLU A C 1
ATOM 571 O O . GLU A 1 72 ? -10.445 3.537 0.097 1.00 97.69 72 GLU A O 1
ATOM 576 N N . ILE A 1 73 ? -9.505 5.124 1.395 1.00 98.31 73 ILE A N 1
ATOM 577 C CA . ILE A 1 73 ? -10.064 4.713 2.680 1.00 98.31 73 ILE A CA 1
ATOM 578 C C . ILE A 1 73 ? -10.933 5.861 3.178 1.00 98.31 73 ILE A C 1
ATOM 580 O O . ILE A 1 73 ? -10.428 6.949 3.460 1.00 98.31 73 ILE A O 1
ATOM 584 N N . GLY A 1 74 ? -12.231 5.588 3.261 1.00 98.12 74 GLY A N 1
ATOM 585 C CA . GLY A 1 74 ? -13.274 6.497 3.727 1.00 98.12 74 GLY A CA 1
ATOM 586 C C . GLY A 1 74 ? -14.090 5.932 4.899 1.00 98.12 74 GLY A C 1
ATOM 587 O O . GLY A 1 74 ? -13.728 4.879 5.434 1.00 98.12 74 GLY A O 1
ATOM 588 N N . PRO A 1 75 ? -15.207 6.588 5.273 1.00 97.06 75 PRO A N 1
ATOM 589 C CA . PRO A 1 75 ? -16.012 6.238 6.450 1.00 97.06 75 PRO A CA 1
ATOM 590 C C . PRO A 1 75 ? -16.420 4.760 6.526 1.00 97.06 75 PRO A C 1
ATOM 592 O O . PRO A 1 75 ? -16.347 4.151 7.588 1.00 97.06 75 PRO A O 1
ATOM 595 N N . ASP A 1 76 ? -16.808 4.179 5.388 1.00 95.44 76 ASP A N 1
ATOM 596 C CA . ASP A 1 76 ? -17.406 2.838 5.308 1.00 95.44 76 ASP A CA 1
ATOM 597 C C . ASP A 1 76 ? -16.413 1.751 4.858 1.00 95.44 76 ASP A C 1
ATOM 599 O O . ASP A 1 76 ? -16.801 0.662 4.432 1.00 95.44 76 ASP A O 1
ATOM 603 N N . THR A 1 77 ? -15.112 2.047 4.884 1.00 96.69 77 THR A N 1
ATOM 604 C CA . THR A 1 77 ? -14.096 1.117 4.378 1.00 96.69 77 THR A CA 1
ATOM 605 C C . THR A 1 77 ? -13.843 -0.026 5.360 1.00 96.69 77 THR A C 1
ATOM 607 O O . THR A 1 77 ? -13.535 0.205 6.528 1.00 96.69 77 THR A O 1
ATOM 610 N N . ASP A 1 78 ? -13.893 -1.274 4.881 1.00 96.00 78 ASP A N 1
ATOM 611 C CA . ASP A 1 78 ? -13.498 -2.436 5.684 1.00 96.00 78 ASP A CA 1
ATOM 612 C C . ASP A 1 78 ? -11.974 -2.491 5.857 1.00 96.00 78 ASP A C 1
ATOM 614 O O . ASP A 1 78 ? -11.230 -2.988 5.007 1.00 96.00 78 ASP A O 1
ATOM 618 N N . LEU A 1 79 ? -11.508 -1.992 7.001 1.00 96.56 79 LEU A N 1
ATOM 619 C CA . LEU A 1 79 ? -10.088 -1.933 7.339 1.00 96.56 79 LEU A CA 1
ATO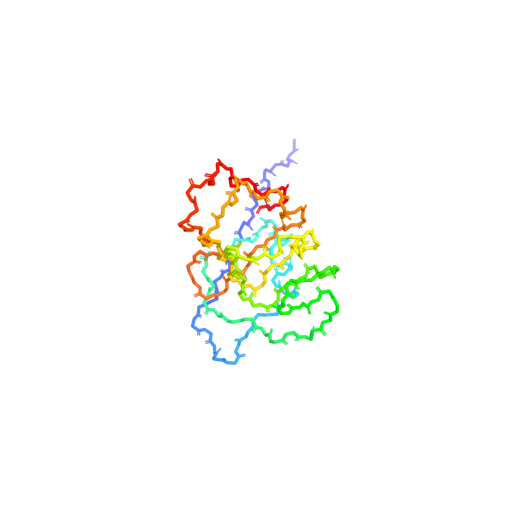M 620 C C . LEU A 1 79 ? -9.444 -3.324 7.462 1.00 96.56 79 LEU A C 1
ATOM 622 O O . LEU A 1 79 ? -8.238 -3.458 7.255 1.00 96.56 79 LEU A O 1
ATOM 626 N N . LYS A 1 80 ? -10.218 -4.388 7.731 1.00 95.81 80 LYS A N 1
ATOM 627 C CA . LYS A 1 80 ? -9.668 -5.752 7.850 1.00 95.81 80 LYS A CA 1
ATOM 628 C C . LYS A 1 80 ? -9.117 -6.266 6.526 1.00 95.81 80 LYS A C 1
ATOM 630 O O . LYS A 1 80 ? -8.159 -7.039 6.525 1.00 95.81 80 LYS A O 1
ATOM 635 N N . ALA A 1 81 ? -9.665 -5.801 5.404 1.00 95.50 81 ALA A N 1
ATOM 636 C CA . ALA A 1 81 ? -9.205 -6.168 4.069 1.00 95.50 81 ALA A CA 1
ATOM 637 C C . ALA A 1 81 ? -7.762 -5.705 3.779 1.00 95.50 81 ALA A C 1
ATOM 639 O O . ALA A 1 81 ? -7.127 -6.217 2.856 1.00 95.50 81 ALA A O 1
ATOM 640 N N . PHE A 1 82 ? -7.224 -4.772 4.574 1.00 97.06 82 PHE A N 1
ATOM 641 C CA . PHE A 1 82 ? -5.864 -4.247 4.434 1.00 97.06 82 PHE A CA 1
ATOM 642 C C . PHE A 1 82 ? -4.815 -5.014 5.233 1.00 97.06 82 PHE A C 1
ATOM 644 O O . PHE A 1 82 ? -3.623 -4.840 4.988 1.00 97.06 82 PHE A O 1
ATOM 651 N N . LYS A 1 83 ? -5.231 -5.912 6.130 1.00 96.31 83 LYS A N 1
ATOM 652 C CA . LYS A 1 83 ? -4.322 -6.652 7.010 1.00 96.31 83 LYS A CA 1
ATOM 653 C C . LYS A 1 83 ? -3.215 -7.387 6.250 1.00 96.31 83 LYS A C 1
ATOM 655 O O . LYS A 1 83 ? -2.070 -7.390 6.693 1.00 96.31 83 LYS A O 1
ATOM 660 N N . SER A 1 84 ? -3.534 -8.023 5.120 1.00 97.19 84 SER A N 1
ATOM 661 C CA . SER A 1 84 ? -2.560 -8.772 4.309 1.00 97.19 84 SER A CA 1
ATOM 662 C C . SER A 1 84 ? -1.819 -7.921 3.279 1.00 97.19 84 SER A C 1
ATOM 664 O O . SER A 1 84 ? -0.891 -8.421 2.646 1.00 97.19 84 SER A O 1
ATOM 666 N N . VAL A 1 85 ? -2.228 -6.667 3.077 1.00 98.19 85 VAL A N 1
ATOM 667 C CA . VAL A 1 85 ? -1.673 -5.810 2.030 1.00 98.19 85 VAL A CA 1
ATOM 668 C C . VAL A 1 85 ? -0.257 -5.416 2.416 1.00 98.19 85 VAL A C 1
ATOM 670 O O . VAL A 1 85 ? -0.030 -4.802 3.453 1.00 98.19 85 VAL A O 1
ATOM 673 N N . GLU A 1 86 ? 0.698 -5.755 1.555 1.00 98.06 86 GLU A N 1
ATOM 674 C CA . GLU A 1 86 ? 2.104 -5.399 1.730 1.00 98.06 86 GLU A CA 1
ATOM 675 C C . GLU A 1 86 ? 2.507 -4.210 0.859 1.00 98.06 86 GLU A C 1
ATOM 677 O O . GLU A 1 86 ? 3.435 -3.481 1.200 1.00 98.06 86 GLU A O 1
ATOM 682 N N . ARG A 1 87 ? 1.858 -4.038 -0.297 1.00 97.44 87 ARG A N 1
ATOM 683 C CA . ARG A 1 87 ? 2.327 -3.148 -1.364 1.00 97.44 87 ARG A CA 1
ATOM 684 C C . ARG A 1 87 ? 1.163 -2.462 -2.052 1.00 97.44 87 ARG A C 1
ATOM 686 O O . ARG A 1 87 ? 0.192 -3.123 -2.417 1.00 97.44 87 ARG A O 1
ATOM 693 N N . ILE A 1 88 ? 1.292 -1.163 -2.297 1.00 98.00 88 ILE A N 1
ATOM 694 C CA . ILE A 1 88 ? 0.342 -0.395 -3.110 1.00 98.00 88 ILE A CA 1
ATOM 695 C C . ILE A 1 88 ? 1.101 0.247 -4.276 1.00 98.00 88 ILE A C 1
ATOM 697 O O . ILE A 1 88 ? 1.931 1.134 -4.080 1.00 98.00 88 ILE A O 1
ATOM 701 N N . TYR A 1 89 ? 0.799 -0.184 -5.501 1.00 96.75 89 TYR A N 1
ATOM 702 C CA . TYR A 1 89 ? 1.318 0.389 -6.747 1.00 96.75 89 TYR A CA 1
ATOM 703 C C . TYR A 1 89 ? 0.361 1.473 -7.248 1.00 96.75 89 TYR A C 1
ATOM 705 O O . TYR A 1 89 ? -0.350 1.319 -8.245 1.00 96.75 89 TYR A O 1
ATOM 713 N N . GLY A 1 90 ? 0.310 2.565 -6.494 1.00 95.88 90 GLY A N 1
ATOM 714 C CA . GLY A 1 90 ? -0.627 3.663 -6.668 1.00 95.88 90 GLY A CA 1
ATOM 715 C C . GLY A 1 90 ? -0.521 4.653 -5.514 1.00 95.88 90 GLY A C 1
ATOM 716 O O . GLY A 1 90 ? 0.441 4.625 -4.747 1.00 95.88 90 GLY A O 1
ATOM 717 N N . ARG A 1 91 ? -1.504 5.545 -5.410 1.00 96.12 91 ARG A N 1
ATOM 718 C CA . ARG A 1 91 ? -1.646 6.474 -4.286 1.00 96.12 91 ARG A CA 1
ATOM 719 C C . ARG A 1 91 ? -2.568 5.881 -3.222 1.00 96.12 91 ARG A C 1
ATOM 721 O O . ARG A 1 91 ? -3.599 5.315 -3.571 1.00 96.12 91 ARG A O 1
ATOM 728 N N . LEU A 1 92 ? -2.220 6.062 -1.953 1.00 97.94 92 LEU A N 1
ATOM 729 C CA . LEU A 1 92 ? -3.086 5.809 -0.805 1.00 97.94 92 LEU A CA 1
ATOM 730 C C . LEU A 1 92 ? -3.707 7.131 -0.341 1.00 97.94 92 LEU A C 1
ATOM 732 O O . LEU A 1 92 ? -2.987 8.086 -0.060 1.00 97.94 92 LEU A O 1
ATOM 736 N N . ILE A 1 93 ? -5.032 7.184 -0.273 1.00 98.19 93 ILE A N 1
ATOM 737 C CA . ILE A 1 93 ? -5.803 8.341 0.184 1.00 98.19 93 ILE A CA 1
ATOM 738 C C . ILE A 1 93 ? -6.619 7.896 1.394 1.00 98.19 93 ILE A C 1
ATOM 740 O O . ILE A 1 93 ? -7.368 6.928 1.302 1.00 98.19 93 ILE A O 1
ATOM 744 N N . ILE A 1 94 ? -6.462 8.584 2.520 1.00 98.44 94 ILE A N 1
ATOM 745 C CA . ILE A 1 94 ? -7.213 8.344 3.754 1.00 98.44 94 ILE A CA 1
ATOM 746 C C . ILE A 1 94 ? -7.969 9.627 4.068 1.00 98.44 94 ILE A C 1
ATOM 748 O O . ILE A 1 94 ? -7.365 10.626 4.471 1.00 98.44 94 ILE A O 1
ATOM 752 N N . ASN A 1 95 ? -9.276 9.609 3.835 1.00 98.50 95 ASN A N 1
ATOM 753 C CA . ASN A 1 95 ? -10.102 10.805 3.858 1.00 98.50 95 ASN A CA 1
ATOM 754 C C . ASN A 1 95 ? -11.403 10.574 4.623 1.00 98.50 95 ASN A C 1
ATOM 756 O O . ASN A 1 95 ? -12.100 9.598 4.365 1.00 98.50 95 ASN A O 1
ATOM 760 N N . ASN A 1 96 ? -11.774 11.515 5.494 1.00 98.44 96 ASN A N 1
ATOM 761 C CA . ASN A 1 96 ? -13.074 11.524 6.168 1.00 98.44 96 ASN A CA 1
ATOM 762 C C . ASN A 1 96 ? -13.349 10.237 6.967 1.00 98.44 96 ASN A C 1
ATOM 764 O O . ASN A 1 96 ? -14.420 9.647 6.867 1.00 98.44 96 ASN A O 1
ATOM 768 N N . THR A 1 97 ? -12.363 9.762 7.723 1.00 98.19 97 THR A N 1
ATOM 769 C CA . THR A 1 97 ? -12.473 8.549 8.542 1.00 98.19 97 THR A CA 1
ATOM 770 C C . THR A 1 97 ? -12.523 8.878 10.034 1.00 98.19 97 THR A C 1
ATOM 772 O O . THR A 1 97 ? -12.023 9.910 10.482 1.00 98.19 97 THR A O 1
ATOM 775 N N . GLU A 1 98 ? -13.073 7.950 10.817 1.00 97.69 98 GLU A N 1
ATOM 776 C CA . GLU A 1 98 ? -13.125 8.029 12.285 1.00 97.69 98 GLU A CA 1
ATOM 777 C C . GLU A 1 98 ? -11.963 7.277 12.968 1.00 97.69 98 GLU A C 1
ATOM 779 O O . GLU A 1 98 ? -11.976 7.084 14.186 1.00 97.69 98 GLU A O 1
ATOM 784 N N . ILE A 1 99 ? -10.968 6.814 12.199 1.00 98.00 99 ILE A N 1
ATOM 785 C CA . ILE A 1 99 ? -9.828 6.046 12.721 1.00 98.00 99 ILE A CA 1
ATOM 786 C C . ILE A 1 99 ? -8.945 6.912 13.626 1.00 98.00 99 ILE A C 1
ATOM 788 O O . ILE A 1 99 ? -8.831 8.123 13.439 1.00 98.00 99 ILE A O 1
ATOM 792 N N . GLN A 1 100 ? -8.273 6.267 14.578 1.00 98.12 100 GLN A N 1
ATOM 793 C CA . GLN A 1 100 ? -7.342 6.932 15.497 1.00 98.12 100 GLN A CA 1
ATOM 794 C C . GLN A 1 100 ? -5.876 6.671 15.146 1.00 98.12 100 GLN A C 1
ATOM 796 O O . GLN A 1 100 ? -5.004 7.470 15.497 1.00 98.12 100 GLN A O 1
ATOM 801 N N . ASP A 1 101 ? -5.608 5.585 14.424 1.00 98.00 101 ASP A N 1
ATOM 802 C CA . ASP A 1 101 ? -4.270 5.126 14.082 1.00 98.00 101 ASP A CA 1
ATOM 803 C C . ASP A 1 101 ? -4.248 4.324 12.769 1.00 98.00 101 ASP A C 1
ATOM 805 O O . ASP A 1 101 ? -5.281 4.107 12.128 1.00 98.00 101 ASP A O 1
ATOM 809 N N . PHE A 1 102 ? -3.047 3.900 12.365 1.00 97.81 102 PHE A N 1
ATOM 810 C CA . PHE A 1 102 ? -2.781 3.085 11.176 1.00 97.81 102 PHE A CA 1
ATOM 811 C C . PHE A 1 102 ? -2.392 1.633 11.508 1.00 97.81 102 PHE A C 1
ATOM 813 O O . PHE A 1 102 ? -1.796 0.953 10.670 1.00 97.81 102 PHE A O 1
ATOM 820 N N . GLU A 1 103 ? -2.735 1.114 12.694 1.00 97.06 103 GLU A N 1
ATOM 821 C CA . GLU A 1 103 ? -2.348 -0.246 13.107 1.00 97.06 103 GLU A CA 1
ATOM 822 C C . GLU A 1 103 ? -2.970 -1.341 12.225 1.00 97.06 103 GLU A C 1
ATOM 824 O O . GLU A 1 103 ? -2.394 -2.418 12.068 1.00 97.06 103 GLU A O 1
ATOM 829 N N . PHE A 1 104 ? -4.100 -1.055 11.567 1.00 96.31 104 PHE A N 1
ATOM 830 C CA . PHE A 1 104 ? -4.742 -1.975 10.621 1.00 96.31 104 PHE A CA 1
ATOM 831 C C . PHE A 1 104 ? -3.893 -2.263 9.366 1.00 96.31 104 PHE A C 1
ATOM 833 O O . PHE A 1 104 ? -4.102 -3.280 8.700 1.00 96.31 104 PHE A O 1
ATOM 840 N N . PHE A 1 105 ? -2.891 -1.431 9.061 1.00 97.44 105 PHE A N 1
ATOM 841 C CA . PHE A 1 105 ? -1.878 -1.706 8.038 1.00 97.44 105 PHE A CA 1
ATOM 842 C C . PHE A 1 105 ? -0.764 -2.625 8.566 1.00 97.44 105 PHE A C 1
ATOM 844 O O . PHE A 1 105 ? 0.424 -2.320 8.460 1.00 97.44 105 PHE A O 1
ATOM 851 N N . GLU A 1 106 ? -1.135 -3.789 9.107 1.00 97.00 106 GLU A N 1
ATOM 852 C CA . GLU A 1 106 ? -0.218 -4.709 9.805 1.00 97.00 106 GLU A CA 1
ATOM 853 C C . GLU A 1 106 ? 0.999 -5.145 8.968 1.00 97.00 106 GLU A C 1
ATOM 855 O O . GLU A 1 106 ? 2.042 -5.523 9.514 1.00 97.00 106 GLU A O 1
ATOM 860 N N . ASN A 1 107 ? 0.864 -5.151 7.638 1.00 97.50 107 ASN A N 1
ATOM 861 C CA . ASN A 1 107 ? 1.884 -5.657 6.726 1.00 97.50 107 ASN A CA 1
ATOM 862 C C . ASN A 1 107 ? 2.321 -4.679 5.636 1.00 97.50 107 ASN A C 1
ATOM 864 O O . ASN A 1 107 ? 3.179 -5.065 4.844 1.00 97.50 107 ASN A O 1
ATOM 868 N N . LEU A 1 108 ? 1.796 -3.449 5.595 1.00 98.06 108 LEU A N 1
ATOM 869 C CA . LEU A 1 108 ? 2.116 -2.496 4.530 1.00 98.06 108 LEU A CA 1
ATOM 870 C C . LEU A 1 108 ? 3.584 -2.061 4.626 1.00 98.06 108 LEU A C 1
ATOM 872 O O . LEU A 1 108 ? 3.992 -1.508 5.641 1.00 98.06 108 LEU A O 1
ATOM 876 N N . LYS A 1 109 ? 4.352 -2.306 3.559 1.00 96.56 109 LYS A N 1
ATOM 877 C CA . LYS A 1 109 ? 5.796 -2.037 3.466 1.00 96.56 109 LYS A CA 1
ATOM 878 C C . LYS A 1 109 ? 6.120 -0.813 2.625 1.00 96.56 109 LYS A C 1
ATOM 880 O O . LYS A 1 109 ? 7.035 -0.081 2.964 1.00 96.56 109 LYS A O 1
ATOM 885 N N . TYR A 1 110 ? 5.370 -0.573 1.547 1.00 94.44 110 TYR A N 1
ATOM 886 C CA . TYR A 1 110 ? 5.520 0.645 0.746 1.00 94.44 110 TYR A CA 1
ATOM 887 C C . TYR A 1 110 ? 4.269 1.011 -0.053 1.00 94.44 110 TYR A C 1
ATOM 889 O O . TYR A 1 110 ? 3.461 0.163 -0.452 1.00 94.44 110 TYR A O 1
ATOM 897 N N . VAL A 1 111 ? 4.172 2.308 -0.348 1.00 95.38 111 VAL A N 1
ATOM 898 C CA . VAL A 1 111 ? 3.205 2.908 -1.271 1.00 95.38 111 VAL A CA 1
ATOM 899 C C . VAL A 1 111 ? 3.988 3.638 -2.355 1.00 95.38 111 VAL A C 1
ATOM 901 O O . VAL A 1 111 ? 4.718 4.585 -2.072 1.00 95.38 111 VAL A O 1
ATOM 904 N N . ALA A 1 112 ? 3.858 3.193 -3.602 1.00 92.75 112 ALA A N 1
ATOM 905 C CA . ALA A 1 112 ? 4.685 3.659 -4.706 1.00 92.75 112 ALA A CA 1
ATOM 906 C C . ALA A 1 112 ? 3.825 4.281 -5.811 1.00 92.75 112 ALA A C 1
ATOM 908 O O . ALA A 1 112 ? 3.227 3.576 -6.630 1.00 92.75 112 ALA A O 1
ATOM 909 N N . TYR A 1 113 ? 3.803 5.614 -5.865 1.00 91.88 113 TYR A N 1
ATOM 910 C CA . TYR A 1 113 ? 3.045 6.386 -6.848 1.00 91.88 113 TYR A CA 1
ATOM 911 C C . TYR A 1 113 ? 3.967 7.036 -7.886 1.00 91.88 113 TYR A C 1
ATOM 913 O O . TYR A 1 113 ? 4.854 7.810 -7.540 1.00 91.88 113 TYR A O 1
ATOM 921 N N . LEU A 1 114 ? 3.735 6.751 -9.172 1.00 89.25 114 LEU A N 1
ATOM 922 C CA . LEU A 1 114 ? 4.622 7.178 -10.264 1.00 89.25 114 LEU A CA 1
ATOM 923 C C . LEU A 1 114 ? 4.163 8.421 -11.027 1.00 89.25 114 LEU A C 1
ATOM 925 O O . LEU A 1 114 ? 4.787 8.779 -12.016 1.00 89.25 114 LEU A O 1
ATOM 929 N N . ASN A 1 115 ? 3.085 9.082 -10.608 1.00 82.88 115 ASN A N 1
ATOM 930 C CA . ASN A 1 115 ? 2.482 10.181 -11.368 1.00 82.88 115 ASN A CA 1
ATOM 931 C C . ASN A 1 115 ? 2.569 11.537 -10.630 1.00 82.88 115 ASN A C 1
ATOM 933 O O . ASN A 1 115 ? 1.714 12.406 -10.786 1.00 82.88 115 ASN A O 1
ATOM 937 N N . GLY A 1 116 ? 3.635 11.720 -9.840 1.00 77.62 116 GLY A N 1
ATOM 938 C CA . GLY A 1 116 ? 3.981 12.971 -9.153 1.00 77.62 116 GLY A CA 1
ATOM 939 C C . GLY A 1 116 ? 3.135 13.313 -7.913 1.00 77.62 116 GLY A C 1
ATOM 940 O O . GLY A 1 116 ? 1.981 12.921 -7.779 1.00 77.62 116 GLY A O 1
ATOM 941 N N . GLY A 1 117 ? 3.701 14.089 -6.986 1.00 80.69 117 GLY A N 1
ATOM 942 C CA . GLY A 1 117 ? 3.077 14.382 -5.687 1.00 80.69 117 GLY A CA 1
ATOM 943 C C . GLY A 1 117 ? 3.213 13.234 -4.679 1.00 80.69 117 GLY A C 1
ATOM 944 O O . GLY A 1 117 ? 3.861 12.228 -4.959 1.00 80.69 117 GLY A O 1
ATOM 945 N N . GLY A 1 118 ? 2.611 13.396 -3.498 1.00 87.19 118 GLY A N 1
ATOM 946 C CA . GLY A 1 118 ? 2.740 12.434 -2.400 1.00 87.19 118 GLY A CA 1
ATOM 947 C C . GLY A 1 118 ? 2.098 11.068 -2.707 1.00 87.19 118 GLY A C 1
ATOM 948 O O . GLY A 1 118 ? 1.000 11.032 -3.280 1.00 87.19 118 GLY A O 1
ATOM 949 N N . PRO A 1 119 ? 2.749 9.947 -2.338 1.00 92.44 119 PRO A N 1
ATOM 950 C CA . PRO A 1 119 ? 2.172 8.607 -2.461 1.00 92.44 119 PRO A CA 1
ATOM 951 C C . PRO A 1 119 ? 1.087 8.335 -1.410 1.00 92.44 119 PRO A C 1
ATOM 953 O O . PRO A 1 119 ? 0.205 7.519 -1.658 1.00 92.44 119 PRO A O 1
ATOM 956 N N . VAL A 1 120 ? 1.121 9.040 -0.276 1.00 96.06 120 VAL A N 1
ATOM 957 C CA . VAL A 1 120 ? 0.132 8.955 0.803 1.00 96.06 120 VAL A CA 1
ATOM 958 C C . VAL A 1 120 ? -0.475 10.340 1.021 1.00 96.06 120 VAL A C 1
ATOM 960 O O . VAL A 1 120 ? 0.256 11.323 1.141 1.00 96.06 120 VAL A O 1
ATOM 963 N N . VAL A 1 121 ? -1.804 10.419 1.044 1.00 96.94 121 VAL A N 1
ATOM 964 C CA . VAL A 1 121 ? -2.581 11.637 1.310 1.00 96.94 121 VAL A CA 1
ATOM 965 C C . VAL A 1 121 ? -3.521 11.358 2.476 1.00 96.94 121 VAL A C 1
ATOM 967 O O . VAL A 1 121 ? -4.248 10.369 2.455 1.00 96.94 121 VAL A O 1
ATOM 970 N N . ILE A 1 122 ? -3.485 12.216 3.494 1.00 97.56 122 ILE A N 1
ATOM 971 C CA . ILE A 1 122 ? -4.277 12.086 4.720 1.00 97.56 122 ILE A CA 1
ATOM 972 C C . ILE A 1 122 ? -4.997 13.411 4.933 1.00 97.56 122 ILE A C 1
ATOM 974 O O . ILE A 1 122 ? -4.350 14.444 5.095 1.00 97.56 122 ILE A O 1
ATOM 978 N N . GLU A 1 123 ? -6.323 13.387 4.929 1.00 97.50 123 GLU A N 1
ATOM 979 C CA . GLU A 1 123 ? -7.139 14.598 5.007 1.00 97.50 123 GLU A CA 1
ATOM 980 C C . GLU A 1 123 ? -8.458 14.345 5.745 1.00 97.50 123 GLU A C 1
ATOM 982 O O . GLU A 1 123 ? -8.991 13.245 5.735 1.00 97.50 123 GLU A O 1
ATOM 987 N N . ASN A 1 124 ? -8.983 15.363 6.427 1.00 98.25 124 ASN A N 1
ATOM 988 C CA . ASN A 1 124 ? -10.299 15.323 7.078 1.00 98.25 124 ASN A CA 1
ATOM 989 C C . ASN A 1 124 ? -10.528 14.146 8.058 1.00 98.25 124 ASN A C 1
ATOM 991 O O . ASN A 1 124 ? -11.640 13.647 8.150 1.00 98.25 124 ASN A O 1
ATOM 995 N N . ASN A 1 125 ? -9.507 13.707 8.803 1.00 98.44 125 ASN A N 1
ATOM 996 C CA . ASN A 1 125 ? -9.631 12.645 9.816 1.00 98.44 125 ASN A CA 1
ATOM 997 C C . ASN A 1 125 ? -9.533 13.258 11.230 1.00 98.44 125 ASN A C 1
ATOM 999 O O . ASN A 1 125 ? -8.427 13.349 11.767 1.00 98.44 125 ASN A O 1
ATOM 1003 N N . PRO A 1 126 ? -10.639 13.746 11.828 1.00 98.06 126 PRO A N 1
ATOM 1004 C CA . PRO A 1 126 ? -10.595 14.560 13.049 1.00 98.06 126 PRO A CA 1
ATOM 1005 C C . PRO A 1 126 ? -10.119 13.799 14.294 1.00 98.06 126 PRO A C 1
ATOM 1007 O O . PRO A 1 126 ? -9.595 14.422 15.216 1.00 98.06 126 PRO A O 1
ATOM 1010 N N . ASN A 1 127 ? -10.269 12.472 14.312 1.00 98.25 127 ASN A N 1
ATOM 1011 C CA . ASN A 1 127 ? -9.887 11.625 15.444 1.00 98.25 127 ASN A CA 1
ATOM 1012 C C . ASN A 1 127 ? -8.496 10.994 15.293 1.00 98.25 127 ASN A C 1
ATOM 1014 O O . ASN A 1 127 ? -8.095 10.228 16.164 1.00 98.25 127 ASN A O 1
ATOM 1018 N N . LEU A 1 128 ? -7.769 11.272 14.205 1.00 98.44 128 LEU A N 1
ATOM 1019 C CA . LEU A 1 128 ? -6.478 10.644 13.934 1.00 98.44 128 LEU A CA 1
ATOM 1020 C C . LEU A 1 128 ? -5.405 11.178 14.895 1.00 98.44 128 LEU A C 1
ATOM 1022 O O . LEU A 1 128 ? -5.076 12.363 14.880 1.00 98.44 128 LEU A O 1
ATOM 1026 N N . LEU A 1 129 ? -4.839 10.288 15.710 1.00 97.94 129 LEU A N 1
ATOM 1027 C CA . LEU A 1 129 ? -3.847 10.608 16.741 1.00 97.94 129 LEU A CA 1
ATOM 1028 C C . LEU A 1 129 ? -2.444 10.104 16.389 1.00 97.94 129 LEU A C 1
ATOM 1030 O O . LEU A 1 129 ? -1.457 10.695 16.826 1.00 97.94 129 LEU A O 1
ATOM 1034 N N . ASN A 1 130 ? -2.337 9.018 15.618 1.00 96.75 130 ASN A N 1
ATOM 1035 C CA . ASN A 1 130 ? -1.063 8.373 15.313 1.00 96.75 130 ASN A CA 1
ATOM 1036 C C . ASN A 1 130 ? -0.980 7.939 13.844 1.00 96.75 130 ASN A C 1
ATOM 1038 O O . ASN A 1 130 ? -1.795 7.162 13.368 1.00 96.75 130 ASN A O 1
ATOM 1042 N N . ILE A 1 131 ? 0.051 8.396 13.134 1.00 95.50 131 ILE A N 1
ATOM 1043 C CA . ILE A 1 131 ? 0.286 8.047 11.722 1.00 95.50 131 ILE A CA 1
ATOM 1044 C C . ILE A 1 131 ? 1.393 7.004 11.528 1.00 95.50 131 ILE A C 1
ATOM 1046 O O . ILE A 1 131 ? 1.862 6.794 10.410 1.00 95.50 131 ILE A O 1
ATOM 1050 N N . THR A 1 132 ? 1.863 6.384 12.610 1.00 96.12 132 THR A N 1
ATOM 1051 C CA . THR A 1 132 ? 2.913 5.366 12.540 1.00 96.12 132 THR A CA 1
ATOM 1052 C C . THR A 1 132 ? 2.366 4.122 11.853 1.00 96.12 132 THR A C 1
ATOM 1054 O O . THR A 1 132 ? 1.466 3.462 12.367 1.00 96.12 132 THR A O 1
ATOM 1057 N N . PHE A 1 133 ? 2.939 3.781 10.703 1.00 96.56 133 PHE A N 1
ATOM 1058 C CA . PHE A 1 133 ? 2.690 2.499 10.062 1.00 96.56 133 PHE A CA 1
ATOM 1059 C C . PHE A 1 133 ? 3.542 1.414 10.733 1.00 96.56 133 PHE A C 1
ATOM 1061 O O . PHE A 1 133 ? 4.735 1.638 10.945 1.00 96.56 133 PHE A O 1
ATOM 1068 N N . PRO A 1 134 ? 2.993 0.218 11.005 1.00 97.00 134 PRO A N 1
ATOM 1069 C CA . PRO A 1 134 ? 3.746 -0.846 11.668 1.00 97.00 134 PRO A CA 1
ATOM 1070 C C . PRO A 1 134 ? 5.006 -1.317 10.924 1.00 97.00 134 PRO A C 1
ATOM 1072 O O . PRO A 1 134 ? 5.965 -1.741 11.568 1.00 97.00 134 PRO A O 1
ATOM 1075 N N . LYS A 1 135 ? 4.994 -1.307 9.581 1.00 96.81 135 LYS A N 1
ATOM 1076 C CA . LYS A 1 135 ? 6.065 -1.881 8.740 1.00 96.81 135 LYS A CA 1
ATOM 1077 C C . LYS A 1 135 ? 6.434 -1.051 7.506 1.00 96.81 135 LYS A C 1
ATOM 1079 O O . LYS A 1 135 ? 7.150 -1.565 6.651 1.00 96.81 135 LYS A O 1
ATOM 1084 N N . LEU A 1 136 ? 5.928 0.177 7.386 1.00 89.25 136 LEU A N 1
ATOM 1085 C CA . LEU A 1 136 ? 6.284 1.045 6.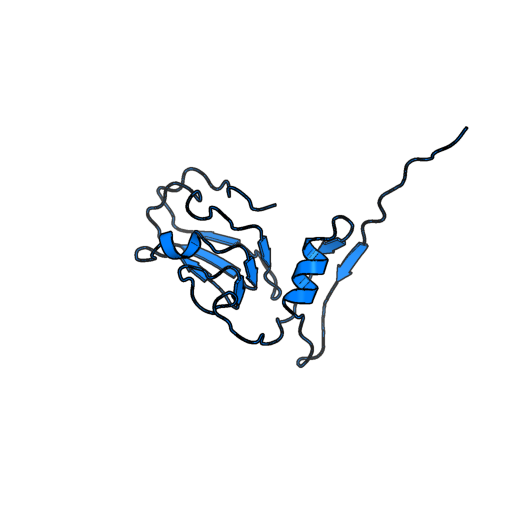264 1.00 89.25 136 LEU A CA 1
ATOM 1086 C C . LEU A 1 136 ? 7.721 1.529 6.492 1.00 89.25 136 LEU A C 1
ATOM 1088 O O . LEU A 1 136 ? 7.975 2.186 7.503 1.00 89.25 136 LEU A O 1
ATOM 1092 N N . GLU A 1 137 ? 8.632 1.136 5.601 1.00 65.19 137 GLU A N 1
ATOM 1093 C CA . GLU A 1 137 ? 10.056 1.513 5.647 1.00 65.19 137 GLU A CA 1
ATOM 1094 C C . GLU A 1 137 ? 10.306 2.921 5.088 1.00 65.19 137 GLU A C 1
ATOM 1096 O O . GLU A 1 137 ? 9.604 3.325 4.128 1.00 65.19 137 GLU A O 1
#

Organism: NCBI:txid1561998

Radius of gyration: 17.03 Å; chains: 1; bounding box: 64×29×41 Å

Foldseek 3Di:
DDDDDDPLQQDEDEAPPDDLPDAAEPVNVVVQVPDPSYDHDAFAHHHDDDDDDLQEDCDQAPNHAEHEEEAEAEAPDDLLSQQNHAEYAYAYEYAHYQDQEQVSNVRHADQHHRRDDDSYHYYNHVNHNYYDRNHHD

Secondary structure (DSSP, 8-state):
----------EEEEE-S--TT--B-HHHHHHHHT-TTEEEEEEB--B--PPP-SSEESS--TT--EEES-EEE-TT--GGGGTT--EEES-EEEES---S-STT-TT--EE---BSS-SEEEES-TT------SS--

pLDDT: mean 89.23, std 13.47, range [37.88, 98.5]